Protein AF-A0A3N1AYP6-F1 (afdb_monomer)

Foldseek 3Di:
DDDDDDDPPPPPDDPPPPPCPDDPPPDDDDPDDDVPPDPLVPDPVNPPPVPPPPDPDDDDDDDPVVVVVVVVVVVVVVVVPADDPVLLVQLLVLLVQQPADLQQAGPVVRGSHRDPSNVVSLVSCVSHPVPSNVVSQVVCVVSVNHDDDPDPPPDDD

Radius of gyration: 28.41 Å; Cα contacts (8 Å, |Δi|>4): 77; chains: 1; bounding box: 70×42×86 Å

Secondary structure (DSSP, 8-state):
----PPP-------TT----PPSPTTPPPPPPPPTTSS-TTT-TTT--------PPPPS--S-HHHHHHHHHHHHHHHHHTPPPHHHHHHHHHHHHHTPPPTTS-BTTTTBSS--HHHHHHHHHHHHH-HHHHHHHHHHHHHTT-S-TT--------

pLDDT: mean 73.39, std 18.83, range [37.91, 97.62]

Sequence (157 aa):
MAGNNPPSSRYCPSPYLSGNEGPPPDRPPLPRRTPGQTDIGRDSRFRLLAARAVAPAPDAGRPVVDAEQAVLDEVAAAMRNRPDVGVLDRARETVAEHMPSRLAECRVCDVAAFCPPFTNALAVLDRWDHGKARRVRAVLQYAGLWPDGYVHDGRDD

Solvent-accessible surface area (backbone atoms only — not comparable to full-atom values): 10236 Å² total; per-residue (Å²): 133,83,90,82,83,78,80,85,77,79,76,72,76,63,90,81,69,70,72,84,72,67,83,61,89,88,62,77,79,76,80,85,75,60,92,79,74,69,53,62,92,74,37,72,93,64,51,76,68,77,74,83,60,81,68,84,73,76,96,66,78,89,63,68,68,59,52,54,47,48,53,51,52,50,51,51,51,52,58,72,68,52,74,56,69,69,57,54,53,48,24,55,49,38,35,64,68,37,45,59,44,85,80,40,23,13,79,76,78,74,37,88,37,85,44,68,66,26,54,54,20,42,53,54,26,55,76,76,35,53,71,60,33,50,51,53,49,51,53,33,39,75,54,71,72,39,74,94,77,81,69,83,80,81,76,86,127

Structure (mmCIF, N/CA/C/O backbone):
data_AF-A0A3N1AYP6-F1
#
_entry.id   AF-A0A3N1AYP6-F1
#
loop_
_atom_site.group_PDB
_atom_site.id
_atom_site.type_symbol
_atom_site.label_atom_id
_atom_site.label_alt_id
_atom_site.label_comp_id
_atom_site.label_asym_id
_atom_site.label_entity_id
_atom_site.label_seq_id
_atom_site.pdbx_PDB_ins_code
_atom_site.Cartn_x
_atom_site.Cartn_y
_atom_site.Cartn_z
_atom_site.occupancy
_atom_site.B_iso_or_equiv
_atom_site.auth_seq_id
_atom_site.auth_comp_id
_atom_site.auth_asym_id
_atom_site.auth_atom_id
_atom_site.pdbx_PDB_model_num
ATOM 1 N N . MET A 1 1 ? 18.173 -17.961 63.500 1.00 40.03 1 MET A N 1
ATOM 2 C CA . MET A 1 1 ? 17.105 -18.439 62.597 1.00 40.03 1 MET A CA 1
ATOM 3 C C . MET A 1 1 ? 16.877 -17.388 61.522 1.00 40.03 1 MET A C 1
ATOM 5 O O . MET A 1 1 ? 16.915 -16.220 61.879 1.00 40.03 1 MET A O 1
ATOM 9 N N . ALA A 1 2 ? 16.658 -17.840 60.277 1.00 39.50 2 ALA A N 1
ATOM 10 C CA . ALA A 1 2 ? 16.344 -17.091 59.043 1.00 39.50 2 ALA A CA 1
ATOM 11 C C . ALA A 1 2 ? 17.420 -16.069 58.596 1.00 39.50 2 ALA A C 1
ATOM 13 O O . ALA A 1 2 ? 17.676 -15.097 59.285 1.00 39.50 2 ALA A O 1
ATOM 14 N N . GLY A 1 3 ? 18.160 -16.219 57.493 1.00 48.69 3 GLY A N 1
ATOM 15 C CA . GLY A 1 3 ? 17.830 -16.839 56.210 1.00 48.69 3 GLY A CA 1
ATOM 16 C C . GLY A 1 3 ? 17.164 -15.799 55.316 1.00 48.69 3 GLY A C 1
ATOM 17 O O . GLY A 1 3 ? 15.957 -15.668 55.410 1.00 48.69 3 GLY A O 1
ATOM 18 N N . ASN A 1 4 ? 17.950 -15.057 54.520 1.00 45.41 4 ASN A N 1
ATOM 19 C CA . ASN A 1 4 ? 17.500 -14.246 53.377 1.00 45.41 4 ASN A CA 1
ATOM 20 C C . ASN A 1 4 ? 18.717 -13.849 52.514 1.00 45.41 4 ASN A C 1
ATOM 22 O O . ASN A 1 4 ? 19.281 -12.770 52.665 1.00 45.41 4 ASN A O 1
ATOM 26 N N . ASN A 1 5 ? 19.136 -14.752 51.622 1.00 55.34 5 ASN A N 1
ATOM 27 C CA . ASN A 1 5 ? 19.987 -14.408 50.480 1.00 55.34 5 ASN A CA 1
ATOM 28 C C . ASN A 1 5 ? 19.085 -13.867 49.358 1.00 55.34 5 ASN A C 1
ATOM 30 O O . ASN A 1 5 ? 18.245 -14.629 48.872 1.00 55.34 5 ASN A O 1
ATOM 34 N N . PRO A 1 6 ? 19.236 -12.612 48.902 1.00 57.09 6 PRO A N 1
ATOM 35 C CA . PRO A 1 6 ? 18.705 -12.215 47.606 1.00 57.09 6 PRO A CA 1
ATOM 36 C C . PRO A 1 6 ? 19.564 -12.827 46.479 1.00 57.09 6 PRO A C 1
ATOM 38 O O . PRO A 1 6 ? 20.766 -13.044 46.664 1.00 57.09 6 PRO A O 1
ATOM 41 N N . PRO A 1 7 ? 18.973 -13.146 45.314 1.00 49.69 7 PRO A N 1
ATOM 42 C CA . PRO A 1 7 ? 19.667 -13.852 44.247 1.00 49.69 7 PRO A CA 1
ATOM 43 C C . PRO A 1 7 ? 20.793 -12.996 43.663 1.00 49.69 7 PRO A C 1
ATOM 45 O O . PRO A 1 7 ? 20.606 -11.812 43.380 1.00 49.69 7 PRO A O 1
ATOM 48 N N . SER A 1 8 ? 21.953 -13.620 43.439 1.00 49.97 8 SER A N 1
ATOM 49 C CA . SER A 1 8 ? 23.025 -13.074 42.610 1.00 49.97 8 SER A CA 1
ATOM 50 C C . SER A 1 8 ? 22.464 -12.723 41.234 1.00 49.97 8 SER A C 1
ATOM 52 O O . SER A 1 8 ? 22.315 -13.587 40.368 1.00 49.97 8 SER A O 1
ATOM 54 N N . SER A 1 9 ? 22.146 -11.445 41.036 1.00 41.81 9 SER A N 1
ATOM 55 C CA . SER A 1 9 ? 21.922 -10.879 39.715 1.00 41.81 9 SER A CA 1
ATOM 56 C C . SER A 1 9 ? 23.219 -11.051 38.934 1.00 41.81 9 SER A C 1
ATOM 58 O O . SER A 1 9 ? 24.204 -10.346 39.161 1.00 41.81 9 SER A O 1
ATOM 60 N N . ARG A 1 10 ? 23.240 -12.045 38.042 1.00 48.72 10 ARG A N 1
ATOM 61 C CA . ARG A 1 10 ? 24.218 -12.121 36.963 1.00 48.72 10 ARG A CA 1
ATOM 62 C C . ARG A 1 10 ? 23.911 -10.957 36.028 1.00 48.72 10 ARG A C 1
ATOM 64 O O . ARG A 1 10 ? 23.207 -11.116 35.037 1.00 48.72 10 ARG A O 1
ATOM 71 N N . TYR A 1 11 ? 24.428 -9.782 36.364 1.00 46.22 11 TYR A N 1
ATOM 72 C CA . TYR A 1 11 ? 24.682 -8.756 35.370 1.00 46.22 11 TYR A CA 1
ATOM 73 C C . TYR A 1 11 ? 25.687 -9.356 34.386 1.00 46.22 11 TYR A C 1
ATOM 75 O O . TYR A 1 11 ? 26.891 -9.348 34.622 1.00 46.22 11 TYR A O 1
ATOM 83 N N . CYS A 1 12 ? 25.187 -9.945 33.303 1.00 49.47 12 CYS A N 1
ATOM 84 C CA . CYS A 1 12 ? 25.960 -10.062 32.081 1.00 49.47 12 CYS A CA 1
ATOM 85 C C . CYS A 1 12 ? 26.130 -8.628 31.565 1.00 49.47 12 CYS A C 1
ATOM 87 O O . CYS A 1 12 ? 25.121 -7.995 31.238 1.00 49.47 12 CYS A O 1
ATOM 89 N N . PRO A 1 13 ? 27.350 -8.068 31.526 1.00 53.56 13 PRO A N 1
ATOM 90 C CA . PRO A 1 13 ? 27.539 -6.799 30.860 1.00 53.56 13 PRO A CA 1
ATOM 91 C C . PRO A 1 13 ? 27.213 -7.002 29.380 1.00 53.56 13 PRO A C 1
ATOM 93 O O . PRO A 1 13 ? 27.690 -7.940 28.741 1.00 53.56 13 PRO A O 1
ATOM 96 N N . SER A 1 14 ? 26.352 -6.132 28.861 1.00 53.09 14 SER A N 1
ATOM 97 C CA . SER A 1 14 ? 26.090 -6.008 27.432 1.00 53.09 14 SER A CA 1
ATOM 98 C C . SER A 1 14 ? 27.431 -5.896 26.686 1.00 53.09 14 SER A C 1
ATOM 100 O O . SER A 1 14 ? 28.229 -5.026 27.048 1.00 53.09 14 SER A O 1
ATOM 102 N N . PRO A 1 15 ? 27.701 -6.714 25.649 1.00 54.88 15 PRO A N 1
ATOM 103 C CA . PRO A 1 15 ? 28.982 -6.706 24.931 1.00 54.88 15 PRO A CA 1
ATOM 104 C C . PRO A 1 15 ? 29.234 -5.397 24.163 1.00 54.88 15 PRO A C 1
ATOM 106 O O . PRO A 1 15 ? 30.291 -5.217 23.570 1.00 54.88 15 PRO A O 1
ATOM 109 N N . TYR A 1 16 ? 28.270 -4.475 24.178 1.00 53.62 16 TYR A N 1
ATOM 110 C CA . TYR A 1 16 ? 28.323 -3.192 23.485 1.00 53.62 16 TYR A CA 1
ATOM 111 C C . TYR A 1 16 ? 28.803 -2.030 24.368 1.00 53.62 16 TYR A C 1
ATOM 113 O O . TYR A 1 16 ? 28.947 -0.917 23.873 1.00 53.62 16 TYR A O 1
ATOM 121 N N . LEU A 1 17 ? 29.079 -2.270 25.655 1.00 54.94 17 LEU A N 1
ATOM 122 C CA . LEU A 1 17 ? 29.763 -1.315 26.532 1.00 54.94 17 LEU A CA 1
ATOM 123 C C . LEU A 1 17 ? 31.245 -1.686 26.661 1.00 54.94 17 LEU A C 1
ATOM 125 O O . LEU A 1 17 ? 31.766 -1.857 27.760 1.00 54.94 17 LEU A O 1
ATOM 129 N N . SER A 1 18 ? 31.949 -1.786 25.533 1.00 57.22 18 SER A N 1
ATOM 130 C CA . SER A 1 18 ? 33.380 -1.495 25.564 1.00 57.22 18 SER A CA 1
ATOM 131 C C . SER A 1 18 ? 33.502 -0.016 25.907 1.00 57.22 18 SER A C 1
ATOM 133 O O . SER A 1 18 ? 33.167 0.850 25.098 1.00 57.22 18 SER A O 1
ATOM 135 N N . GLY A 1 19 ? 33.918 0.278 27.139 1.00 52.31 19 GLY A N 1
ATOM 136 C CA . GLY A 1 19 ? 34.391 1.610 27.47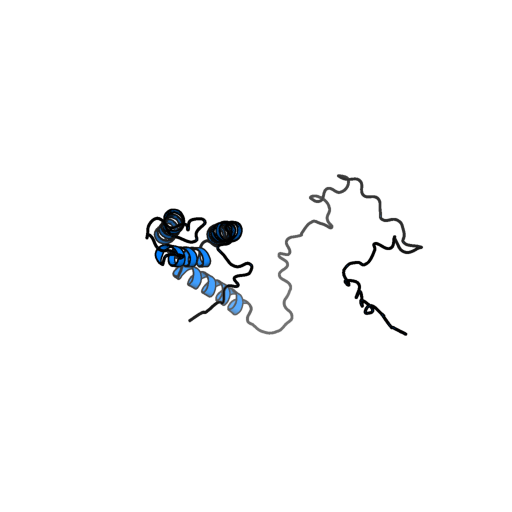7 1.00 52.31 19 GLY A CA 1
ATOM 137 C C . GLY A 1 19 ? 35.427 2.023 26.437 1.00 52.31 19 GLY A C 1
ATOM 138 O O . GLY A 1 19 ? 36.225 1.195 25.997 1.00 52.31 19 GLY A O 1
ATOM 139 N N . ASN A 1 20 ? 35.392 3.283 26.010 1.00 54.91 20 ASN A N 1
ATOM 140 C CA . ASN A 1 20 ? 36.468 3.855 25.212 1.00 54.91 20 ASN A CA 1
ATOM 141 C C . ASN A 1 20 ? 37.715 3.923 26.104 1.00 54.91 20 ASN A C 1
ATOM 143 O O . ASN A 1 20 ? 38.029 4.974 26.662 1.00 54.91 20 ASN A O 1
ATOM 147 N N . GLU A 1 21 ? 38.381 2.786 26.302 1.00 61.59 21 GLU A N 1
ATOM 148 C CA . GLU A 1 21 ? 39.737 2.747 26.815 1.00 61.59 21 GLU A CA 1
ATOM 149 C C . GLU A 1 21 ? 40.545 3.641 25.882 1.00 61.59 21 GLU A C 1
ATOM 151 O O . GLU A 1 21 ? 40.454 3.541 24.653 1.00 61.59 21 GLU A O 1
ATOM 156 N N . GLY A 1 22 ? 41.209 4.631 26.478 1.00 63.12 22 GLY A N 1
ATOM 157 C CA . GLY A 1 22 ? 41.938 5.648 25.741 1.00 63.12 22 GL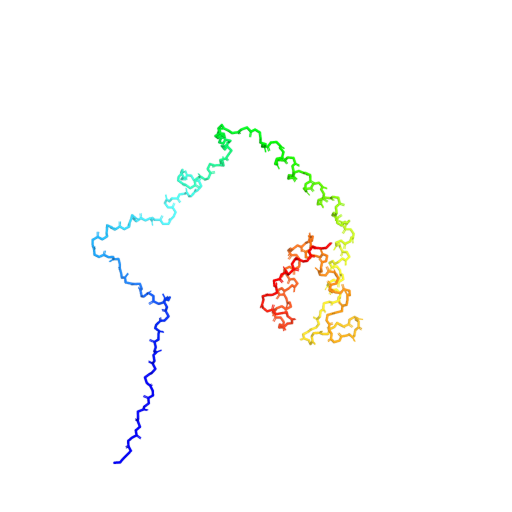Y A CA 1
ATOM 158 C C . GLY A 1 22 ? 42.950 5.036 24.767 1.00 63.12 22 GLY A C 1
ATOM 159 O O . GLY A 1 22 ? 43.200 3.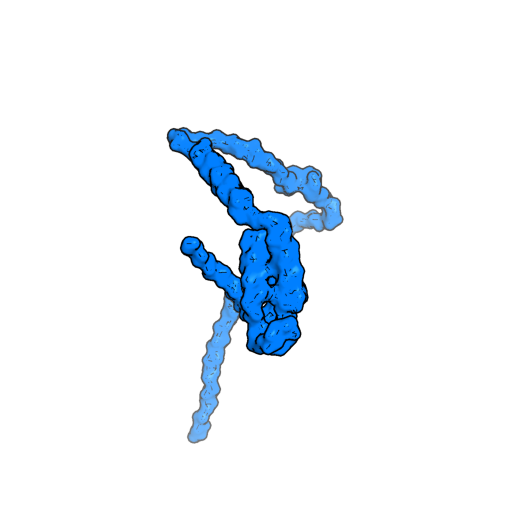830 24.783 1.00 63.12 22 GLY A O 1
ATOM 160 N N . PRO A 1 23 ? 43.553 5.862 23.897 1.00 66.44 23 PRO A N 1
ATOM 161 C CA . PRO A 1 23 ? 44.540 5.383 22.939 1.00 66.44 23 PRO A CA 1
ATOM 162 C C . PRO A 1 23 ? 45.580 4.492 23.642 1.00 66.44 23 PRO A C 1
ATOM 164 O O . PRO A 1 23 ? 46.077 4.897 24.696 1.00 66.44 23 PRO A O 1
ATOM 167 N N . PRO A 1 24 ? 45.900 3.302 23.097 1.00 67.62 24 PRO A N 1
ATOM 168 C CA . PRO A 1 24 ? 46.888 2.424 23.709 1.00 67.62 24 PRO A CA 1
ATOM 169 C C . PRO A 1 24 ? 48.213 3.182 23.894 1.00 67.62 24 PRO A C 1
ATOM 171 O O . PRO A 1 24 ? 48.554 4.006 23.029 1.00 67.62 24 PRO A O 1
ATOM 174 N N . PRO A 1 25 ? 48.942 2.947 25.005 1.00 68.44 25 PRO A N 1
ATOM 175 C CA . PRO A 1 25 ? 50.249 3.561 25.210 1.00 68.44 25 PRO A CA 1
ATOM 176 C C . PRO A 1 25 ? 51.139 3.238 24.000 1.00 68.44 25 PRO A C 1
ATOM 178 O O . PRO A 1 25 ? 51.065 2.141 23.454 1.00 68.44 25 PRO A O 1
ATOM 181 N N . ASP A 1 26 ? 51.904 4.227 23.538 1.00 70.44 26 ASP A N 1
ATOM 182 C CA . ASP A 1 26 ? 52.732 4.204 22.317 1.00 70.44 26 ASP A CA 1
ATOM 183 C C . ASP A 1 26 ? 52.024 4.303 20.956 1.00 70.44 26 ASP A C 1
ATOM 185 O O . ASP A 1 26 ? 52.664 4.149 19.912 1.00 70.44 26 ASP A O 1
ATOM 189 N N . ARG A 1 27 ? 50.734 4.665 20.895 1.00 65.00 27 ARG A N 1
ATOM 190 C CA . ARG A 1 27 ? 50.143 5.027 19.597 1.00 65.00 27 ARG A CA 1
ATOM 191 C C . ARG A 1 27 ? 50.703 6.376 19.112 1.00 65.00 27 ARG A C 1
ATOM 193 O O . ARG A 1 27 ? 50.486 7.388 19.785 1.00 65.00 27 ARG A O 1
ATOM 200 N N . PRO A 1 28 ? 51.345 6.445 17.927 1.00 74.75 28 PRO A N 1
ATOM 201 C CA . PRO A 1 28 ? 51.755 7.720 17.355 1.00 74.75 28 PRO A CA 1
ATOM 202 C C . PRO A 1 28 ? 50.534 8.639 17.194 1.00 74.75 28 PRO A C 1
ATOM 204 O O . PRO A 1 28 ? 49.440 8.155 16.865 1.00 74.75 28 PRO A O 1
ATOM 207 N N . PRO A 1 29 ? 50.685 9.954 17.435 1.00 74.44 29 PRO A N 1
ATOM 208 C CA . PRO A 1 29 ? 49.566 10.881 17.375 1.00 74.44 29 PRO A CA 1
ATOM 209 C C . PRO A 1 29 ? 48.923 10.824 15.991 1.00 74.44 29 PRO A C 1
ATOM 211 O O . PRO A 1 29 ? 49.616 10.800 14.969 1.00 74.44 29 PRO A O 1
ATOM 214 N N . LEU A 1 30 ? 47.587 10.812 15.951 1.00 70.50 30 LEU A N 1
ATOM 215 C CA . LEU A 1 30 ? 46.880 10.907 14.681 1.00 70.50 30 LEU A CA 1
ATOM 216 C C . LEU A 1 30 ? 47.325 12.193 13.968 1.00 70.50 30 LEU A C 1
ATOM 218 O O . LEU A 1 30 ? 47.425 13.244 14.615 1.00 70.50 30 LEU A O 1
ATOM 222 N N . PRO A 1 31 ? 47.581 12.140 12.651 1.00 68.62 31 PRO A N 1
ATOM 223 C CA . PRO A 1 31 ? 47.920 13.331 11.894 1.00 68.62 31 PRO A CA 1
ATOM 224 C C . PRO A 1 31 ? 46.796 14.355 12.070 1.00 68.62 31 PRO A C 1
ATOM 226 O O . PRO A 1 31 ? 45.629 14.067 11.787 1.00 68.62 31 PRO A O 1
ATOM 229 N N . ARG A 1 32 ? 47.146 15.541 12.583 1.00 63.62 32 ARG A N 1
ATOM 230 C CA . ARG A 1 32 ? 46.195 16.639 12.780 1.00 63.62 32 ARG A CA 1
ATOM 231 C C . ARG A 1 32 ? 45.602 17.002 11.420 1.00 63.62 32 ARG A C 1
ATOM 233 O O . ARG A 1 32 ? 46.336 17.380 10.513 1.00 63.62 32 ARG A O 1
ATOM 240 N N . ARG A 1 33 ? 44.283 16.868 11.278 1.00 64.81 33 ARG A N 1
ATOM 241 C CA . ARG A 1 33 ? 43.538 17.348 10.109 1.00 64.81 33 ARG A CA 1
ATOM 242 C C . ARG A 1 33 ? 42.854 18.648 10.500 1.00 64.81 33 ARG A C 1
ATOM 244 O O . ARG A 1 33 ? 42.034 18.636 11.415 1.00 64.81 33 ARG A O 1
ATOM 251 N N . THR A 1 34 ? 43.162 19.750 9.827 1.00 67.81 34 THR A N 1
ATOM 252 C CA . THR A 1 34 ? 42.392 20.986 10.001 1.00 67.81 34 THR A CA 1
ATOM 253 C C . THR A 1 34 ? 41.115 20.879 9.153 1.00 67.81 34 THR A C 1
ATOM 255 O O . THR A 1 34 ? 41.205 20.508 7.978 1.00 67.81 34 THR A O 1
ATOM 258 N N . PRO A 1 35 ? 39.912 21.149 9.698 1.00 54.31 35 PRO A N 1
ATOM 259 C CA . PRO A 1 35 ? 38.682 21.169 8.906 1.00 54.31 35 PRO A CA 1
ATOM 260 C C . PRO A 1 35 ? 38.837 22.103 7.694 1.00 54.31 35 PRO A C 1
ATOM 262 O O . PRO A 1 35 ? 39.233 23.253 7.852 1.00 54.31 35 PRO A O 1
ATOM 265 N N . GLY A 1 36 ? 38.593 21.589 6.484 1.00 63.00 36 GLY A N 1
ATOM 266 C CA . GLY A 1 36 ? 38.786 22.319 5.220 1.00 63.00 36 GLY A CA 1
ATOM 267 C C . GLY A 1 36 ? 40.182 22.211 4.584 1.00 63.00 36 GLY A C 1
ATOM 268 O O . GLY A 1 36 ? 40.360 22.635 3.449 1.00 63.00 36 GLY A O 1
ATOM 269 N N . GLN A 1 37 ? 41.168 21.607 5.258 1.00 66.06 37 GLN A N 1
ATOM 270 C CA . GLN A 1 37 ? 42.528 21.438 4.719 1.00 66.06 37 GLN A CA 1
ATOM 271 C C . GLN A 1 37 ? 42.612 20.377 3.616 1.00 66.06 37 GLN A C 1
ATOM 273 O O . GLN A 1 37 ? 43.494 20.427 2.763 1.00 66.06 37 GLN A O 1
ATOM 278 N N . THR A 1 38 ? 41.708 19.400 3.637 1.00 60.94 38 THR A N 1
ATOM 279 C CA . THR A 1 38 ? 41.594 18.388 2.589 1.00 60.94 38 THR A CA 1
ATOM 280 C C . THR A 1 38 ? 40.324 18.664 1.801 1.00 60.94 38 THR A C 1
ATOM 282 O O . THR A 1 38 ? 39.225 18.371 2.270 1.00 60.94 38 THR A O 1
ATOM 285 N N . ASP A 1 39 ? 40.470 19.251 0.615 1.00 65.88 39 ASP A N 1
ATOM 286 C CA . ASP A 1 39 ? 39.374 19.333 -0.347 1.00 65.88 39 ASP A CA 1
ATOM 287 C C . ASP A 1 39 ? 39.105 17.923 -0.889 1.00 65.88 39 ASP A C 1
ATOM 289 O O . ASP A 1 39 ? 39.852 17.404 -1.723 1.00 65.88 39 ASP A O 1
ATOM 293 N N . ILE A 1 40 ? 38.042 17.296 -0.382 1.00 67.38 40 ILE A N 1
ATOM 294 C CA . ILE A 1 40 ? 37.622 15.936 -0.746 1.00 67.38 40 ILE A CA 1
ATOM 295 C C . ILE A 1 40 ? 37.418 15.814 -2.268 1.00 67.38 40 ILE A C 1
ATOM 297 O O . ILE A 1 40 ? 37.680 14.754 -2.829 1.00 67.38 40 ILE A O 1
ATOM 301 N N . GLY A 1 41 ? 37.024 16.894 -2.960 1.00 64.88 41 GLY A N 1
ATOM 302 C CA . GLY A 1 41 ? 36.827 16.891 -4.415 1.00 64.88 41 GLY A CA 1
ATOM 303 C C . GLY A 1 41 ? 38.129 16.876 -5.231 1.00 64.88 41 GLY A C 1
ATOM 304 O O . GLY A 1 41 ? 38.139 16.468 -6.399 1.00 64.88 41 GLY A O 1
ATOM 305 N N . ARG A 1 42 ? 39.249 17.300 -4.632 1.00 62.91 42 ARG A N 1
ATOM 306 C CA . ARG A 1 42 ? 40.571 17.361 -5.280 1.00 62.91 42 ARG A CA 1
ATOM 307 C C . ARG A 1 42 ? 41.560 16.314 -4.776 1.00 62.91 42 ARG A C 1
ATOM 309 O O . ARG A 1 42 ? 42.538 16.054 -5.473 1.00 62.91 42 ARG A O 1
AT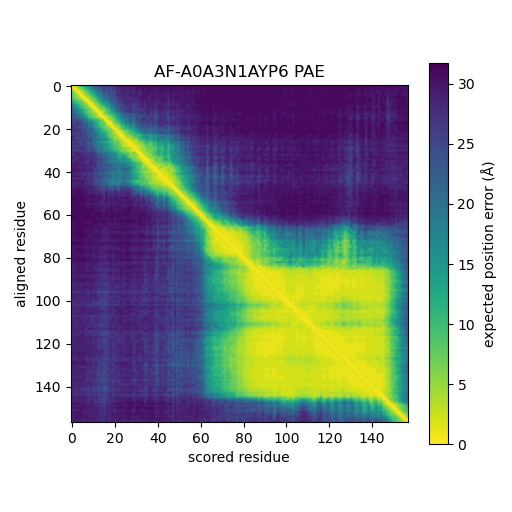OM 316 N N . ASP A 1 43 ? 41.315 15.701 -3.622 1.00 68.12 43 ASP A N 1
ATOM 317 C CA . ASP A 1 43 ? 42.181 14.658 -3.072 1.00 68.12 43 ASP A CA 1
ATOM 318 C C . ASP A 1 43 ? 42.066 13.354 -3.876 1.00 68.12 43 ASP A C 1
ATOM 320 O O . ASP A 1 43 ? 41.010 12.723 -3.954 1.00 68.12 43 ASP A O 1
ATOM 324 N N . SER A 1 44 ? 43.183 12.926 -4.466 1.00 66.94 44 SER A N 1
ATOM 325 C CA . SER A 1 44 ? 43.271 11.721 -5.291 1.00 66.94 44 SER A CA 1
ATOM 326 C C . SER A 1 44 ? 42.936 10.433 -4.538 1.00 66.94 44 SER A C 1
ATOM 328 O O . SER A 1 44 ? 42.496 9.479 -5.169 1.00 66.94 44 SER A O 1
ATOM 330 N N . ARG A 1 45 ? 43.075 10.401 -3.207 1.00 69.50 45 ARG A N 1
ATOM 331 C CA . ARG A 1 45 ? 42.706 9.239 -2.379 1.00 69.50 45 ARG A CA 1
ATOM 332 C C . ARG A 1 45 ? 41.196 9.037 -2.286 1.00 69.50 45 ARG A C 1
ATOM 334 O O . ARG A 1 45 ? 40.753 7.922 -2.040 1.00 69.50 45 ARG A O 1
ATOM 341 N N . PHE A 1 46 ? 40.424 10.113 -2.443 1.00 65.81 46 PHE A N 1
ATOM 342 C CA . PHE A 1 46 ? 38.959 10.105 -2.372 1.00 65.81 46 PHE A CA 1
ATOM 343 C C . PHE A 1 46 ? 38.297 10.328 -3.730 1.00 65.81 46 PHE A C 1
ATOM 345 O O . PHE A 1 46 ? 37.075 10.221 -3.844 1.00 65.81 46 PHE A O 1
ATOM 352 N N . ARG A 1 47 ? 39.083 10.580 -4.782 1.00 67.06 47 ARG A N 1
ATOM 353 C CA . ARG A 1 47 ? 38.597 10.450 -6.149 1.00 67.06 47 ARG A CA 1
ATOM 354 C C . ARG A 1 47 ? 38.263 8.988 -6.398 1.00 67.06 47 ARG A C 1
ATOM 356 O O . ARG A 1 47 ? 39.138 8.175 -6.681 1.00 67.06 47 ARG A O 1
ATOM 363 N N . LEU A 1 48 ? 36.970 8.685 -6.349 1.00 62.44 48 LEU A N 1
ATOM 364 C CA . LEU A 1 48 ? 36.395 7.554 -7.060 1.00 62.44 48 LEU A CA 1
ATOM 365 C C . LEU A 1 48 ? 36.691 7.785 -8.546 1.00 62.44 48 LEU A C 1
ATOM 367 O O . LEU A 1 48 ? 35.900 8.390 -9.266 1.00 62.44 48 LEU A O 1
ATOM 371 N N . LEU A 1 49 ? 37.872 7.355 -9.002 1.00 61.81 49 LEU A N 1
ATOM 372 C CA . LEU A 1 49 ? 38.066 7.016 -10.401 1.00 61.81 49 LEU A CA 1
ATOM 373 C C . LEU A 1 49 ? 36.948 6.030 -10.686 1.00 61.81 49 LEU A C 1
ATOM 375 O O . LEU A 1 49 ? 36.953 4.927 -10.142 1.00 61.81 49 LEU A O 1
ATOM 379 N N . ALA A 1 50 ? 35.943 6.471 -11.441 1.00 53.34 50 ALA A N 1
ATOM 380 C CA . ALA A 1 50 ? 34.932 5.585 -11.965 1.00 53.34 50 ALA A CA 1
ATOM 381 C C . ALA A 1 50 ? 35.707 4.488 -12.682 1.00 53.34 50 ALA A C 1
ATOM 383 O O . ALA A 1 50 ? 36.270 4.717 -13.754 1.00 53.34 50 ALA A O 1
ATOM 384 N N . ALA A 1 51 ? 35.816 3.333 -12.035 1.00 50.34 51 ALA A N 1
ATOM 385 C CA . ALA A 1 51 ? 36.400 2.152 -12.610 1.00 50.34 51 ALA A CA 1
ATOM 386 C C . ALA A 1 51 ? 35.432 1.684 -13.701 1.00 50.34 51 ALA A C 1
ATOM 388 O O . ALA A 1 51 ? 34.750 0.680 -13.571 1.00 50.34 51 ALA A O 1
ATOM 389 N N . ARG A 1 52 ? 35.423 2.394 -14.832 1.00 49.25 52 ARG A N 1
ATOM 390 C CA . ARG A 1 52 ? 35.343 1.772 -16.149 1.00 49.25 52 ARG A CA 1
ATOM 391 C C . ARG A 1 52 ? 36.684 1.084 -16.407 1.00 49.25 52 ARG A C 1
ATOM 393 O O . ARG A 1 52 ? 37.382 1.376 -17.368 1.00 49.25 52 ARG A O 1
ATOM 400 N N . ALA A 1 53 ? 37.075 0.214 -15.486 1.00 43.12 53 ALA A N 1
ATOM 401 C CA . ALA A 1 53 ? 38.065 -0.800 -15.735 1.00 43.12 53 ALA A CA 1
ATOM 402 C C . ALA A 1 53 ? 37.239 -2.024 -16.107 1.00 43.12 53 ALA A C 1
ATOM 404 O O . ALA A 1 53 ? 36.714 -2.721 -15.242 1.00 43.12 53 ALA A O 1
ATOM 405 N N . VAL A 1 54 ? 37.081 -2.241 -17.411 1.00 52.34 54 VAL A N 1
ATOM 406 C CA . VAL A 1 54 ? 36.912 -3.600 -17.913 1.00 52.34 54 VAL A CA 1
ATOM 407 C C . VAL A 1 54 ? 38.158 -4.333 -17.428 1.00 52.34 54 VAL A C 1
ATOM 409 O O . VAL A 1 54 ? 39.253 -4.112 -17.943 1.00 52.34 54 VAL A O 1
ATOM 412 N N . ALA A 1 55 ? 38.024 -5.096 -16.347 1.00 42.91 55 ALA A N 1
ATOM 413 C CA . ALA A 1 55 ? 39.065 -6.024 -15.950 1.00 42.91 55 ALA A CA 1
ATOM 414 C C . ALA A 1 55 ? 39.265 -6.997 -17.124 1.00 42.91 55 ALA A C 1
ATOM 416 O O . ALA A 1 55 ? 38.265 -7.475 -17.670 1.00 42.91 55 ALA A O 1
ATOM 417 N N . PRO A 1 56 ? 40.504 -7.296 -17.553 1.00 44.50 56 PRO A N 1
ATOM 418 C CA . PRO A 1 56 ? 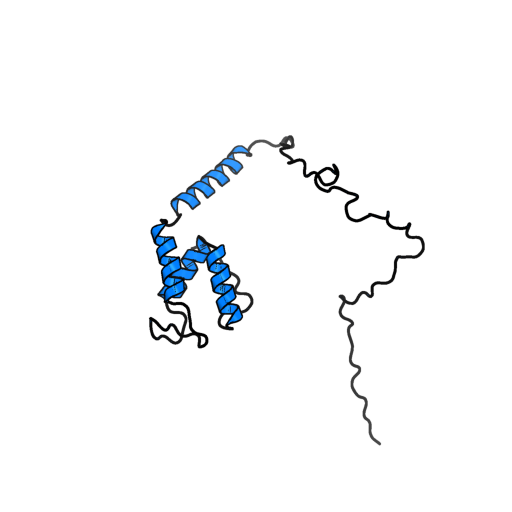40.702 -8.413 -18.457 1.00 44.50 56 PRO A CA 1
ATOM 419 C C . PRO A 1 56 ? 40.270 -9.669 -17.696 1.00 44.50 56 PRO A C 1
ATOM 421 O O . PRO A 1 56 ? 40.794 -9.967 -16.621 1.00 44.50 56 PRO A O 1
ATOM 424 N N . ALA A 1 57 ? 39.236 -10.333 -18.210 1.00 44.50 57 ALA A N 1
ATOM 425 C CA . ALA A 1 57 ? 38.691 -11.541 -17.616 1.00 44.50 57 ALA A CA 1
ATOM 426 C C . ALA A 1 57 ? 39.786 -12.622 -17.533 1.00 44.50 57 ALA A C 1
ATOM 428 O O . ALA A 1 57 ? 40.594 -12.729 -18.461 1.00 44.50 57 ALA A O 1
ATOM 429 N N . PRO A 1 58 ? 39.834 -13.425 -16.453 1.00 45.12 58 PRO A N 1
ATOM 430 C CA . PRO A 1 58 ? 40.633 -14.637 -16.471 1.00 45.12 58 PRO A CA 1
ATOM 431 C C . PRO A 1 58 ? 40.100 -15.534 -17.589 1.00 45.12 58 PRO A C 1
ATOM 433 O O . PRO A 1 58 ? 38.889 -15.647 -17.781 1.00 45.12 58 PRO A O 1
ATOM 436 N N . ASP A 1 59 ? 41.028 -16.118 -18.337 1.00 52.75 59 ASP A N 1
ATOM 437 C CA . ASP A 1 59 ? 40.774 -17.019 -19.452 1.00 52.75 59 ASP A CA 1
ATOM 438 C C . ASP A 1 59 ? 39.934 -18.220 -18.988 1.00 52.75 59 ASP A C 1
ATOM 440 O O . ASP A 1 59 ? 40.428 -19.193 -18.420 1.00 52.75 59 ASP A O 1
ATOM 444 N N . ALA A 1 60 ? 38.625 -18.090 -19.161 1.00 49.06 60 ALA A N 1
ATOM 445 C CA . ALA A 1 60 ? 37.638 -19.145 -19.087 1.00 49.06 60 ALA A CA 1
ATOM 446 C C . ALA A 1 60 ? 36.531 -18.749 -20.069 1.00 49.06 60 ALA A C 1
ATOM 448 O O . ALA A 1 60 ? 36.029 -17.625 -20.033 1.00 49.06 60 ALA A O 1
ATOM 449 N N . GLY A 1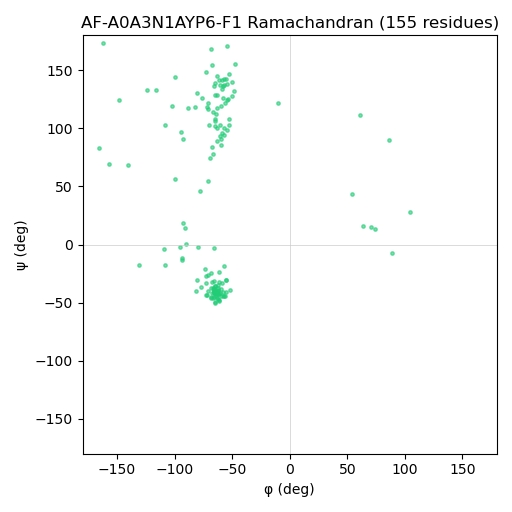 61 ? 36.234 -19.650 -21.007 1.00 53.41 61 GLY A N 1
ATOM 450 C CA . GLY A 1 61 ? 35.360 -19.422 -22.156 1.00 53.41 61 GLY A CA 1
ATOM 451 C C . GLY A 1 61 ? 34.025 -18.742 -21.834 1.00 53.41 61 GLY A C 1
ATOM 452 O O . GLY A 1 61 ? 33.534 -18.825 -20.714 1.00 53.41 61 GLY A O 1
ATOM 453 N N . ARG A 1 62 ? 33.462 -18.067 -22.854 1.00 58.28 62 ARG A N 1
ATOM 454 C CA . ARG A 1 62 ? 32.094 -17.495 -22.926 1.00 58.28 62 ARG A CA 1
ATOM 455 C C . ARG A 1 62 ? 31.179 -17.938 -21.769 1.00 58.28 62 ARG A C 1
ATOM 457 O O . ARG A 1 62 ? 30.930 -19.140 -21.656 1.00 58.28 62 ARG A O 1
ATOM 464 N N . PRO A 1 63 ? 30.633 -16.985 -20.981 1.00 53.00 63 PRO A N 1
ATOM 465 C CA . PRO A 1 63 ? 29.376 -16.334 -21.380 1.00 53.00 63 PRO A CA 1
ATOM 466 C C . PRO A 1 63 ? 29.163 -14.930 -20.746 1.00 53.00 63 PRO A C 1
ATOM 468 O O . PRO A 1 63 ? 28.299 -14.748 -19.896 1.00 53.00 63 PRO A O 1
ATOM 471 N N . VAL A 1 64 ? 29.937 -13.901 -21.111 1.00 55.41 64 VAL A N 1
ATOM 472 C CA . VAL A 1 64 ? 29.660 -12.525 -20.616 1.00 55.41 64 VAL A CA 1
ATOM 473 C C . VAL A 1 64 ? 28.486 -11.884 -21.371 1.00 55.41 64 VAL A C 1
ATOM 475 O O . VAL A 1 64 ? 27.642 -11.229 -20.770 1.00 55.41 64 VAL A O 1
ATOM 478 N N . VAL A 1 65 ? 28.376 -12.157 -22.675 1.00 57.09 65 VAL A N 1
ATOM 479 C CA . VAL A 1 65 ? 27.277 -11.666 -23.526 1.00 57.09 65 VAL A CA 1
ATOM 480 C C . VAL A 1 65 ? 25.921 -12.275 -23.167 1.00 57.09 65 VAL A C 1
ATOM 482 O O . VAL A 1 65 ? 24.916 -11.581 -23.260 1.00 57.09 65 VAL A O 1
ATOM 485 N N . ASP A 1 66 ? 25.882 -13.528 -22.701 1.00 63.00 66 ASP A N 1
ATOM 486 C CA . ASP A 1 66 ? 24.627 -14.168 -22.285 1.00 63.00 66 ASP A CA 1
ATOM 487 C C . ASP A 1 66 ? 24.122 -13.588 -20.956 1.00 63.00 66 ASP A C 1
ATOM 489 O O . ASP A 1 66 ? 22.919 -13.443 -20.768 1.00 63.00 66 ASP A O 1
ATOM 493 N N . ALA A 1 67 ? 25.031 -13.193 -20.055 1.00 70.75 67 ALA A N 1
ATOM 494 C CA . ALA A 1 67 ? 24.676 -12.542 -18.795 1.00 70.75 67 ALA A CA 1
ATOM 495 C C . ALA A 1 67 ? 24.171 -11.104 -19.008 1.00 70.75 67 ALA A C 1
ATOM 497 O O . ALA A 1 67 ? 23.160 -10.717 -18.427 1.00 70.75 67 ALA A O 1
ATOM 498 N N . GLU A 1 68 ? 24.830 -10.313 -19.863 1.00 75.19 68 GLU A N 1
ATOM 499 C CA . GLU A 1 68 ? 24.355 -8.965 -20.205 1.00 75.19 68 GLU A CA 1
ATOM 500 C C . GLU A 1 68 ? 23.022 -9.007 -20.962 1.00 75.19 68 GLU A C 1
ATOM 502 O O . GLU A 1 68 ? 22.119 -8.224 -20.662 1.00 75.19 68 GLU A O 1
ATOM 507 N N . GLN A 1 69 ? 22.861 -9.950 -21.893 1.00 79.19 69 GLN A N 1
ATOM 508 C CA . GLN A 1 69 ? 21.603 -10.140 -22.609 1.00 79.19 69 GLN A CA 1
ATOM 509 C C . GLN A 1 69 ? 20.482 -10.607 -21.673 1.00 79.19 69 GLN A C 1
ATOM 511 O O . GLN A 1 69 ? 19.373 -10.092 -21.775 1.00 79.19 69 GLN A O 1
ATOM 516 N N . ALA A 1 70 ? 20.767 -11.492 -20.711 1.00 80.06 70 ALA A N 1
ATOM 517 C CA . ALA A 1 70 ? 19.793 -11.911 -19.704 1.00 80.06 70 ALA A CA 1
ATOM 518 C C . ALA A 1 70 ? 19.295 -10.733 -18.851 1.00 80.06 70 ALA A C 1
ATOM 520 O O . ALA A 1 70 ? 18.093 -10.610 -18.628 1.00 80.06 70 ALA A O 1
ATOM 521 N N . VAL A 1 71 ? 20.187 -9.824 -18.435 1.00 82.25 71 VAL A N 1
ATOM 522 C CA . VAL A 1 71 ? 19.795 -8.605 -17.704 1.00 82.25 71 VAL A CA 1
ATOM 523 C C . VAL A 1 71 ? 18.944 -7.687 -18.586 1.00 82.25 71 VAL A C 1
ATOM 525 O O . VAL A 1 71 ? 17.945 -7.137 -18.126 1.00 82.25 71 VAL A O 1
ATOM 528 N N . LEU A 1 72 ? 19.302 -7.515 -19.862 1.00 82.44 72 LEU A N 1
ATOM 529 C CA . LEU A 1 72 ? 18.514 -6.706 -20.797 1.00 82.44 72 LEU A CA 1
ATOM 530 C C . LEU A 1 72 ? 17.128 -7.309 -21.058 1.00 82.44 72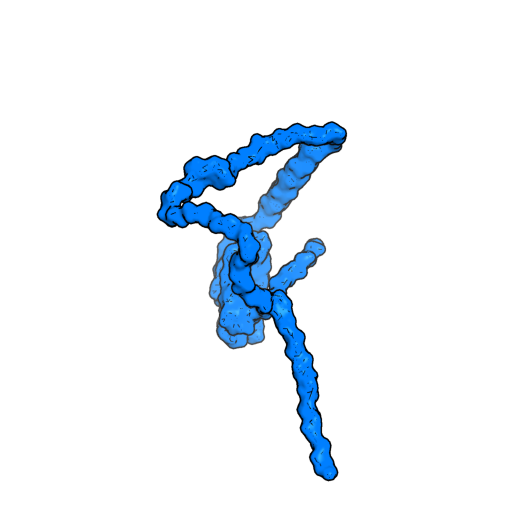 LEU A C 1
ATOM 532 O O . LEU A 1 72 ? 16.147 -6.566 -21.109 1.00 82.44 72 LEU A O 1
ATOM 536 N N . ASP A 1 73 ? 17.031 -8.631 -21.171 1.00 81.94 73 ASP A N 1
ATOM 537 C CA . ASP A 1 73 ? 15.772 -9.348 -21.362 1.00 81.94 73 ASP A CA 1
ATOM 538 C C . ASP A 1 73 ? 14.889 -9.273 -20.107 1.00 81.94 73 ASP A C 1
ATOM 540 O O . ASP A 1 73 ? 13.674 -9.093 -20.221 1.00 81.94 73 ASP A O 1
ATOM 544 N N . GLU A 1 74 ? 15.488 -9.322 -18.914 1.00 76.38 74 GLU A N 1
ATOM 545 C CA . GLU A 1 74 ? 14.803 -9.125 -17.633 1.00 76.38 74 GLU A CA 1
ATOM 546 C C . GLU A 1 74 ? 14.273 -7.690 -17.500 1.00 76.38 74 GLU A C 1
ATOM 548 O O . GLU A 1 74 ? 13.101 -7.478 -17.180 1.00 76.38 74 GLU A O 1
ATOM 553 N N . VAL A 1 75 ? 15.084 -6.686 -17.848 1.00 80.00 75 VAL A N 1
ATOM 554 C CA . VAL A 1 75 ? 14.655 -5.280 -17.880 1.00 80.00 75 VAL A CA 1
ATOM 555 C C . VAL A 1 75 ? 13.552 -5.070 -18.920 1.00 80.00 75 VAL A C 1
ATOM 557 O O . VAL A 1 75 ? 12.559 -4.397 -18.640 1.00 80.00 75 VAL A O 1
ATOM 560 N N . ALA A 1 76 ? 13.661 -5.676 -20.103 1.00 78.38 76 ALA A N 1
ATOM 561 C CA . ALA A 1 76 ? 12.633 -5.608 -21.137 1.00 78.38 76 ALA A CA 1
ATOM 562 C C . ALA A 1 76 ? 11.334 -6.316 -20.709 1.00 78.38 76 ALA A C 1
ATOM 564 O O . ALA A 1 76 ? 10.235 -5.837 -21.002 1.00 78.38 76 ALA A O 1
ATOM 565 N N . ALA A 1 77 ? 11.421 -7.438 -19.992 1.00 75.81 77 ALA A N 1
ATOM 566 C CA . ALA A 1 77 ? 10.271 -8.102 -19.382 1.00 75.81 77 ALA A CA 1
ATOM 567 C C . ALA A 1 77 ? 9.625 -7.227 -18.293 1.00 75.81 77 ALA A C 1
ATOM 569 O O . ALA A 1 77 ? 8.404 -7.064 -18.284 1.00 75.81 77 ALA A O 1
ATOM 570 N N . ALA A 1 78 ? 10.425 -6.581 -17.442 1.00 73.12 78 ALA A N 1
ATOM 571 C CA . ALA A 1 78 ? 9.940 -5.640 -16.436 1.00 73.12 78 ALA A CA 1
ATOM 572 C C . ALA A 1 78 ? 9.252 -4.418 -17.069 1.00 73.12 78 ALA A C 1
ATOM 574 O O . ALA A 1 78 ? 8.209 -3.975 -16.589 1.00 73.12 78 ALA A O 1
ATOM 575 N N . MET A 1 79 ? 9.780 -3.901 -18.185 1.00 75.62 79 MET A N 1
ATOM 576 C CA . MET A 1 79 ? 9.156 -2.810 -18.940 1.00 75.62 79 MET A CA 1
ATOM 577 C C . MET A 1 79 ? 7.831 -3.222 -19.588 1.00 75.62 79 MET A C 1
ATOM 579 O O . MET A 1 79 ? 6.899 -2.422 -19.587 1.00 75.62 79 MET A O 1
ATOM 583 N N . ARG A 1 80 ? 7.714 -4.457 -20.097 1.00 74.00 80 ARG A N 1
ATOM 584 C CA . ARG A 1 80 ? 6.456 -4.987 -20.659 1.00 74.00 80 ARG A CA 1
ATOM 585 C C . ARG A 1 80 ? 5.353 -5.138 -19.611 1.00 74.00 80 ARG A C 1
ATOM 587 O O . ARG A 1 80 ? 4.188 -4.956 -19.938 1.00 74.00 80 ARG A O 1
ATOM 594 N N . ASN A 1 81 ? 5.725 -5.426 -18.366 1.00 73.56 81 ASN A N 1
ATOM 595 C CA . ASN A 1 81 ? 4.789 -5.553 -17.248 1.00 73.56 81 ASN A CA 1
ATOM 596 C C . ASN A 1 81 ? 4.542 -4.233 -16.505 1.00 73.56 81 ASN A C 1
ATOM 598 O O . ASN A 1 81 ? 3.793 -4.220 -15.527 1.00 73.56 81 ASN A O 1
ATOM 602 N N . ARG A 1 82 ? 5.165 -3.127 -16.938 1.00 77.06 82 ARG A N 1
ATOM 603 C CA . ARG A 1 82 ? 4.996 -1.830 -16.287 1.00 77.06 82 ARG A CA 1
ATOM 604 C C . ARG A 1 82 ? 3.541 -1.372 -16.433 1.00 77.06 82 ARG A C 1
ATOM 606 O O . ARG A 1 82 ? 3.034 -1.333 -17.553 1.00 77.06 82 ARG A O 1
ATOM 613 N N . PRO A 1 83 ? 2.868 -0.993 -15.337 1.00 79.94 83 PRO A N 1
ATOM 614 C CA . PRO A 1 83 ? 1.527 -0.454 -15.407 1.00 79.94 83 PRO A CA 1
ATOM 615 C C . PRO A 1 83 ? 1.552 0.850 -16.195 1.00 79.94 83 PRO A C 1
ATOM 617 O O . PRO A 1 83 ? 2.500 1.638 -16.096 1.00 79.94 83 PRO A O 1
ATOM 620 N N . ASP A 1 84 ? 0.476 1.080 -16.941 1.00 84.25 84 ASP A N 1
ATOM 621 C CA . ASP A 1 84 ? 0.216 2.377 -17.550 1.00 84.25 84 ASP A CA 1
ATOM 622 C C . ASP A 1 84 ? 0.272 3.480 -16.475 1.00 84.25 84 ASP A C 1
ATOM 624 O O . ASP A 1 84 ? -0.097 3.270 -15.314 1.00 84.25 84 ASP A O 1
ATOM 628 N N . VAL A 1 85 ? 0.731 4.670 -16.862 1.00 82.62 85 VAL A N 1
ATOM 629 C CA . VAL A 1 85 ? 0.814 5.855 -16.002 1.00 82.62 85 VAL A CA 1
ATOM 630 C C . VAL A 1 85 ? -0.537 6.121 -15.332 1.00 82.62 85 VAL A C 1
ATOM 632 O O . VAL A 1 85 ? -0.579 6.372 -14.128 1.00 82.62 85 VAL A O 1
ATOM 635 N N . GLY A 1 86 ? -1.644 5.930 -16.060 1.00 90.69 86 GLY A N 1
ATOM 636 C CA . GLY A 1 86 ? -2.996 6.078 -15.513 1.00 90.69 86 GLY A CA 1
ATOM 637 C C . GLY A 1 86 ? -3.325 5.107 -14.371 1.00 90.69 86 GLY A C 1
ATOM 638 O O . GLY A 1 86 ? -4.040 5.471 -13.439 1.00 90.69 86 GLY A O 1
ATOM 639 N N . VAL A 1 87 ? -2.771 3.890 -14.384 1.00 91.38 87 VAL A N 1
ATOM 640 C CA . VAL A 1 87 ? -2.962 2.910 -13.300 1.00 91.38 87 VAL A CA 1
ATOM 641 C C . VAL A 1 87 ? -2.206 3.342 -12.045 1.00 91.38 87 VAL A C 1
ATOM 643 O O . VAL A 1 87 ? -2.736 3.226 -10.940 1.00 91.38 87 VAL A O 1
ATOM 646 N N . LEU A 1 88 ? -0.992 3.882 -12.197 1.00 93.94 88 LEU A N 1
ATOM 647 C CA . LEU A 1 88 ? -0.219 4.398 -11.065 1.00 93.94 88 LEU A CA 1
ATOM 648 C C . LEU A 1 88 ? -0.857 5.640 -10.453 1.00 93.94 88 LEU A C 1
ATOM 650 O O . LEU A 1 88 ? -0.923 5.745 -9.229 1.00 93.94 88 LEU A O 1
ATOM 654 N N . ASP A 1 89 ? -1.350 6.558 -11.278 1.00 96.00 89 ASP A N 1
ATOM 655 C CA . ASP A 1 89 ? -2.022 7.758 -10.785 1.00 96.00 89 ASP A CA 1
ATOM 656 C C . ASP A 1 89 ? -3.326 7.412 -10.067 1.00 96.00 89 ASP A C 1
ATOM 658 O O . ASP A 1 89 ? -3.549 7.887 -8.952 1.00 96.00 89 ASP A O 1
ATOM 662 N N . ARG A 1 90 ? -4.105 6.465 -10.603 1.00 96.12 90 ARG A N 1
ATOM 663 C CA . ARG A 1 90 ? -5.287 5.942 -9.912 1.00 96.12 90 ARG A CA 1
ATOM 664 C C . ARG A 1 90 ? -4.936 5.274 -8.586 1.00 96.12 90 ARG A C 1
ATOM 666 O O . ARG A 1 90 ? -5.606 5.519 -7.590 1.00 96.12 90 ARG A O 1
ATOM 673 N N . ALA A 1 91 ? -3.867 4.478 -8.530 1.00 96.25 91 ALA A N 1
ATOM 674 C CA . ALA A 1 91 ? -3.417 3.869 -7.278 1.00 96.25 91 ALA A CA 1
ATOM 675 C C . ALA A 1 91 ? -3.002 4.929 -6.240 1.00 96.25 91 ALA A C 1
ATOM 677 O O . ALA A 1 91 ? -3.332 4.815 -5.059 1.00 96.25 91 ALA A O 1
ATOM 678 N N . ARG A 1 92 ? -2.315 5.997 -6.668 1.00 97.12 92 ARG A N 1
ATOM 679 C CA . ARG A 1 92 ? -1.941 7.118 -5.789 1.00 97.12 92 ARG A CA 1
ATOM 680 C C . ARG A 1 92 ? -3.164 7.838 -5.231 1.00 97.12 92 ARG A C 1
ATOM 682 O O . ARG A 1 92 ? -3.156 8.180 -4.049 1.00 97.12 92 ARG A O 1
ATOM 689 N N . GLU A 1 93 ? -4.168 8.069 -6.069 1.00 97.62 93 GLU A N 1
ATOM 690 C CA . GLU A 1 93 ? -5.436 8.688 -5.686 1.00 97.62 93 GLU A CA 1
ATOM 691 C C . GLU A 1 93 ? -6.211 7.795 -4.712 1.00 97.62 93 GLU A C 1
ATOM 693 O O . GLU A 1 93 ? -6.533 8.233 -3.611 1.00 97.62 93 GLU A O 1
ATOM 698 N N . THR A 1 94 ? -6.384 6.510 -5.040 1.00 97.56 94 THR A N 1
ATOM 699 C CA . THR A 1 94 ? -7.090 5.541 -4.186 1.00 97.56 94 THR A CA 1
ATOM 700 C C . THR A 1 94 ? -6.449 5.419 -2.803 1.00 97.56 94 THR A C 1
ATOM 702 O O . THR A 1 94 ? -7.157 5.384 -1.802 1.00 97.56 94 THR A O 1
ATOM 705 N N . VAL A 1 95 ? -5.114 5.401 -2.704 1.00 97.12 95 VAL A N 1
ATOM 706 C CA . VAL A 1 95 ? -4.430 5.373 -1.397 1.00 97.12 95 VAL A CA 1
ATOM 707 C C . VAL A 1 95 ? -4.678 6.645 -0.586 1.00 97.12 95 VAL A C 1
ATOM 709 O O . VAL A 1 95 ? -4.763 6.571 0.638 1.00 97.12 95 VAL A O 1
ATOM 712 N N . ALA A 1 96 ? -4.774 7.805 -1.237 1.00 96.25 96 ALA A N 1
ATOM 713 C CA . ALA A 1 96 ? -5.052 9.062 -0.552 1.00 96.25 96 ALA A CA 1
ATOM 714 C C . ALA A 1 96 ? -6.512 9.143 -0.078 1.00 96.25 96 ALA A C 1
ATOM 716 O O . ALA A 1 96 ? -6.761 9.547 1.054 1.00 96.25 96 ALA A O 1
ATOM 717 N N . GLU A 1 97 ? -7.454 8.730 -0.924 1.00 97.31 97 GLU A N 1
ATOM 718 C CA . GLU A 1 97 ? -8.891 8.744 -0.644 1.00 97.31 97 GLU A CA 1
ATOM 719 C C . GLU A 1 97 ? -9.273 7.733 0.444 1.00 97.31 97 GLU A C 1
ATOM 721 O O . GLU A 1 97 ? -9.979 8.061 1.396 1.00 97.31 97 GLU A O 1
ATOM 726 N N . HIS A 1 98 ? -8.746 6.513 0.354 1.00 96.88 98 HIS A N 1
ATOM 727 C CA . HIS A 1 98 ? -9.066 5.430 1.280 1.00 96.88 98 HIS A CA 1
ATOM 728 C C . HIS A 1 98 ? -8.096 5.325 2.463 1.00 96.88 98 HIS A C 1
ATOM 730 O O . HIS A 1 98 ? -8.040 4.278 3.117 1.00 96.88 98 HIS A O 1
ATOM 736 N N . MET A 1 99 ? -7.335 6.386 2.749 1.00 95.56 99 MET A N 1
ATOM 737 C CA . MET A 1 99 ? -6.367 6.391 3.841 1.00 95.56 99 MET A CA 1
ATOM 738 C C . MET A 1 99 ? -7.065 6.096 5.185 1.00 95.56 99 MET A C 1
ATOM 740 O O . MET A 1 99 ? -8.025 6.788 5.541 1.00 95.56 99 MET A O 1
ATOM 744 N N . PRO A 1 100 ? -6.603 5.091 5.949 1.00 93.50 100 PRO A N 1
ATOM 745 C CA . PRO A 1 100 ? -7.202 4.742 7.230 1.00 93.50 100 PRO A CA 1
ATOM 746 C C . PRO A 1 100 ? -7.124 5.887 8.245 1.00 93.50 100 PRO A C 1
ATOM 748 O O . PRO A 1 100 ? -6.114 6.586 8.358 1.00 93.50 100 PRO A O 1
ATOM 751 N N . SER A 1 101 ? -8.192 6.049 9.023 1.00 92.38 101 SER A N 1
ATOM 752 C CA . SER A 1 101 ? -8.223 6.918 10.199 1.00 92.38 101 SER A CA 1
ATOM 753 C C . SER A 1 101 ? -7.320 6.347 11.306 1.00 92.38 101 SER A C 1
ATOM 755 O O . SER A 1 101 ? -6.918 5.185 11.266 1.00 92.38 101 SER A O 1
ATOM 757 N N . ARG A 1 102 ? -7.039 7.139 12.352 1.00 88.75 102 ARG A N 1
ATOM 758 C CA . ARG A 1 102 ? -6.293 6.673 13.541 1.00 88.75 102 ARG A CA 1
ATOM 759 C C . ARG A 1 102 ? -6.937 5.472 14.245 1.00 88.75 102 ARG A C 1
ATOM 761 O O . ARG A 1 102 ? -6.262 4.808 15.017 1.00 88.75 102 ARG A O 1
ATOM 768 N N . LEU A 1 103 ? -8.217 5.205 13.990 1.00 87.81 103 LEU A N 1
ATOM 769 C CA . LEU A 1 103 ? -8.948 4.052 14.518 1.00 87.81 103 LEU A CA 1
ATOM 770 C C . LEU A 1 103 ? -8.885 2.825 13.589 1.00 87.81 103 LEU A C 1
ATOM 772 O O . LEU A 1 103 ? -9.671 1.901 13.759 1.00 87.81 103 LEU A O 1
ATOM 776 N N . ALA A 1 104 ? -7.983 2.815 12.600 1.00 87.62 104 ALA A N 1
ATOM 777 C CA . ALA A 1 104 ? -7.843 1.758 11.591 1.00 87.62 104 ALA A CA 1
ATOM 778 C C . ALA A 1 104 ? -9.057 1.585 10.655 1.00 87.62 104 ALA A C 1
ATOM 780 O O . ALA A 1 104 ? -9.169 0.571 9.968 1.00 87.62 104 ALA A O 1
ATOM 781 N N . GLU A 1 105 ? -9.954 2.569 10.599 1.00 93.25 105 GLU A N 1
ATOM 782 C CA . GLU A 1 105 ? -11.170 2.526 9.779 1.00 93.25 105 GLU A CA 1
ATOM 783 C C . GLU A 1 105 ? -10.998 3.314 8.469 1.00 93.25 105 GLU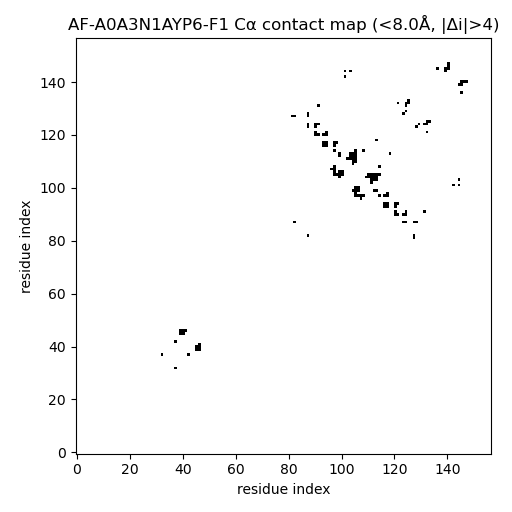 A C 1
ATOM 785 O O . GLU A 1 105 ? -10.374 4.379 8.437 1.00 93.25 105 GLU A O 1
ATOM 790 N N . CYS A 1 106 ? -11.591 2.833 7.380 1.00 95.31 106 CYS A N 1
ATOM 791 C CA . CYS A 1 106 ? -11.704 3.603 6.147 1.00 95.31 106 CYS A CA 1
ATOM 792 C C . CYS A 1 106 ? -12.985 4.445 6.176 1.00 95.31 106 CYS A C 1
ATOM 794 O O . CYS A 1 106 ? -14.078 3.888 6.175 1.00 95.31 106 CYS A O 1
ATOM 796 N N . ARG A 1 107 ? -12.868 5.778 6.136 1.00 92.69 107 ARG A N 1
ATOM 797 C CA . ARG A 1 107 ? -14.029 6.694 6.163 1.00 92.69 107 ARG A CA 1
ATOM 798 C C . ARG A 1 107 ? -14.891 6.654 4.900 1.00 92.69 107 ARG A C 1
ATOM 800 O O . ARG A 1 107 ? -16.059 7.007 4.964 1.00 92.69 107 ARG A O 1
ATOM 807 N N . VAL A 1 108 ? -14.317 6.245 3.770 1.00 94.94 108 VAL A N 1
ATOM 808 C CA . VAL A 1 108 ? -15.018 6.187 2.478 1.00 94.94 108 VAL A CA 1
ATOM 809 C C . VAL A 1 108 ? -15.849 4.912 2.357 1.00 94.94 108 VAL A C 1
ATOM 811 O O . VAL A 1 108 ? -16.967 4.946 1.858 1.00 94.94 108 VAL A O 1
ATOM 814 N N . CYS A 1 109 ? -15.315 3.784 2.831 1.00 94.56 109 CYS A N 1
ATOM 815 C CA . CYS A 1 109 ? -16.012 2.496 2.793 1.00 94.56 109 CYS A CA 1
ATOM 816 C C . CYS A 1 109 ? -16.798 2.179 4.073 1.00 94.56 109 CYS A C 1
ATOM 818 O O . CYS A 1 109 ? -17.549 1.212 4.070 1.00 94.56 109 CYS A O 1
ATOM 820 N N . ASP A 1 110 ? -16.585 2.940 5.149 1.00 92.25 110 ASP A N 1
ATOM 821 C CA . ASP A 1 110 ? -17.136 2.707 6.492 1.00 92.25 110 ASP A CA 1
ATOM 822 C C . ASP A 1 110 ? -16.830 1.300 7.047 1.00 92.25 110 ASP A C 1
ATOM 824 O O . ASP A 1 110 ? -17.679 0.598 7.591 1.00 92.25 110 ASP A O 1
ATOM 828 N N . VAL A 1 111 ? -15.581 0.853 6.869 1.00 90.00 111 VAL A N 1
ATOM 829 C CA . VAL A 1 111 ? -15.102 -0.462 7.332 1.00 90.00 111 VAL A CA 1
ATOM 830 C C . VAL A 1 111 ? -14.010 -0.272 8.378 1.00 90.00 111 VAL A C 1
ATOM 832 O O . VAL A 1 111 ? -13.055 0.469 8.142 1.00 90.00 111 VAL A O 1
ATOM 835 N N . ALA A 1 112 ? -14.104 -0.991 9.501 1.00 87.38 112 ALA A N 1
ATOM 836 C CA . ALA A 1 112 ? -13.123 -1.002 10.595 1.00 87.38 112 ALA A CA 1
ATOM 837 C C . ALA A 1 112 ? -11.876 -1.862 10.283 1.00 87.38 112 ALA A C 1
ATOM 839 O O . ALA A 1 112 ? -11.464 -2.706 11.077 1.00 87.38 112 ALA A O 1
ATOM 840 N N . ALA A 1 113 ? -11.324 -1.695 9.083 1.00 87.50 113 ALA A N 1
ATOM 841 C CA . ALA A 1 113 ? -10.102 -2.333 8.614 1.00 87.50 113 ALA A CA 1
ATOM 842 C C . ALA A 1 113 ? -9.550 -1.571 7.400 1.00 87.50 113 ALA A C 1
ATOM 844 O O . ALA A 1 113 ? -10.214 -0.707 6.816 1.00 87.50 113 ALA A O 1
ATOM 845 N N . PHE A 1 114 ? -8.354 -1.952 6.947 1.00 91.75 11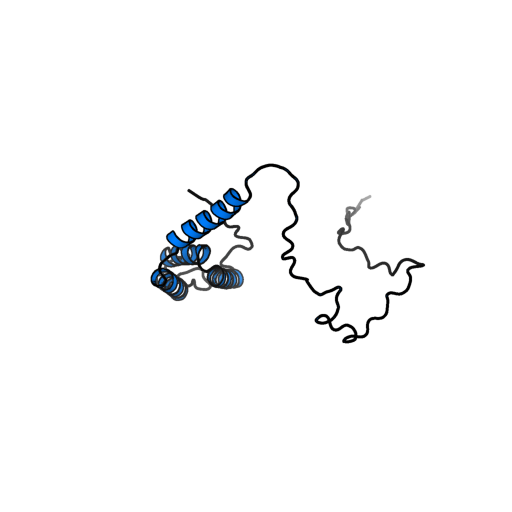4 PHE A N 1
ATOM 846 C CA . PHE A 1 114 ? -7.860 -1.519 5.644 1.00 91.75 114 PHE A CA 1
ATOM 847 C C . PHE A 1 114 ? -8.753 -2.084 4.544 1.00 91.75 114 PHE A C 1
ATOM 849 O O . PHE A 1 114 ? -8.813 -3.292 4.321 1.00 91.75 114 PHE A O 1
ATOM 856 N N . CYS A 1 115 ? -9.469 -1.196 3.862 1.00 94.75 115 CYS A N 1
ATOM 857 C CA . CYS A 1 115 ? -10.401 -1.614 2.830 1.00 94.75 115 CYS A CA 1
ATOM 858 C C . CYS A 1 115 ? -9.665 -2.224 1.612 1.00 94.75 115 CYS A C 1
ATOM 860 O O . CYS A 1 115 ? -8.501 -1.891 1.349 1.00 94.75 115 CYS A O 1
ATOM 862 N N . PRO A 1 116 ? -10.327 -3.098 0.829 1.00 94.94 116 PRO A N 1
ATOM 863 C CA . PRO A 1 116 ? -9.732 -3.699 -0.367 1.00 94.94 116 PRO A CA 1
ATOM 864 C C . PRO A 1 116 ? -9.190 -2.685 -1.394 1.00 94.94 116 PRO A C 1
ATOM 866 O O . PRO A 1 116 ? -8.092 -2.906 -1.904 1.00 94.94 116 PRO A O 1
ATOM 869 N N . PRO A 1 117 ? -9.865 -1.548 -1.679 1.00 96.50 117 PRO A N 1
ATOM 870 C CA . PRO A 1 117 ? -9.310 -0.519 -2.562 1.00 96.50 117 PRO A CA 1
ATOM 871 C C . PRO A 1 117 ? -7.943 -0.007 -2.097 1.00 96.50 117 PRO A C 1
ATOM 873 O O . PRO A 1 117 ? -7.010 0.083 -2.893 1.00 96.50 117 PRO A O 1
ATOM 876 N N . PHE A 1 118 ? -7.805 0.264 -0.797 1.00 96.12 118 PHE A N 1
ATOM 877 C CA . PHE A 1 118 ? -6.562 0.749 -0.208 1.00 96.12 118 PHE A CA 1
ATOM 878 C C . PHE A 1 118 ? -5.435 -0.282 -0.305 1.00 96.12 118 PHE A C 1
ATOM 880 O O . PHE A 1 118 ? -4.335 0.044 -0.745 1.00 96.12 118 PHE A O 1
ATOM 887 N N . THR A 1 119 ? -5.702 -1.528 0.092 1.00 94.81 119 THR A N 1
ATOM 888 C CA . THR A 1 119 ? -4.687 -2.595 0.104 1.00 94.81 119 THR A CA 1
ATOM 889 C C . THR A 1 119 ? -4.226 -2.955 -1.307 1.00 94.81 119 THR A C 1
ATOM 891 O O . THR A 1 119 ? -3.021 -3.049 -1.543 1.00 94.81 119 THR A O 1
ATOM 894 N N . ASN A 1 120 ? -5.151 -3.038 -2.269 1.00 95.62 120 ASN A N 1
ATOM 895 C CA . ASN A 1 120 ? -4.825 -3.260 -3.678 1.00 95.62 120 ASN A CA 1
ATOM 896 C C . ASN A 1 120 ? -3.978 -2.119 -4.250 1.00 95.62 120 ASN A C 1
ATOM 898 O O . ASN A 1 120 ? -2.958 -2.358 -4.896 1.00 95.62 120 ASN A O 1
ATOM 902 N N . ALA A 1 121 ? -4.369 -0.869 -3.995 1.00 96.75 121 ALA A N 1
ATOM 903 C CA . ALA A 1 121 ? -3.623 0.283 -4.477 1.00 96.75 121 ALA A CA 1
ATOM 904 C C . ALA A 1 121 ? -2.228 0.372 -3.833 1.00 96.75 121 ALA A C 1
ATOM 906 O O . ALA A 1 121 ? -1.251 0.663 -4.523 1.00 96.75 121 ALA A O 1
ATOM 907 N N . LEU A 1 122 ? -2.099 0.046 -2.542 1.00 95.88 122 LEU A N 1
ATOM 908 C CA . LEU A 1 122 ? -0.803 -0.029 -1.871 1.00 95.88 122 LEU A CA 1
ATOM 909 C C . LEU A 1 122 ? 0.092 -1.119 -2.479 1.00 95.88 122 LEU A C 1
ATOM 911 O O . LEU A 1 122 ? 1.264 -0.845 -2.721 1.00 95.88 122 LEU A O 1
ATOM 915 N N . ALA A 1 123 ? -0.452 -2.294 -2.814 1.00 95.00 123 ALA A N 1
ATOM 916 C CA . ALA A 1 123 ? 0.294 -3.364 -3.482 1.00 95.00 123 ALA A CA 1
ATOM 917 C C . ALA A 1 123 ? 0.806 -2.953 -4.878 1.00 95.00 123 ALA A C 1
ATOM 919 O O . ALA A 1 123 ? 1.935 -3.275 -5.255 1.00 95.00 123 ALA A O 1
ATOM 920 N N . VAL A 1 124 ? 0.015 -2.181 -5.637 1.00 94.75 124 VAL A N 1
ATOM 921 C CA . VAL A 1 124 ? 0.464 -1.596 -6.914 1.00 94.75 124 VAL A CA 1
ATOM 922 C C . VAL A 1 124 ? 1.625 -0.625 -6.686 1.00 94.75 124 VAL A C 1
ATOM 924 O O . VAL A 1 124 ? 2.636 -0.697 -7.389 1.00 94.75 124 VAL A O 1
ATOM 927 N N . LEU A 1 125 ? 1.523 0.259 -5.688 1.00 95.31 125 LEU A N 1
ATOM 928 C CA . LEU A 1 125 ? 2.612 1.180 -5.351 1.00 95.31 125 LEU A CA 1
ATOM 929 C C . LEU A 1 125 ? 3.853 0.439 -4.846 1.00 95.31 125 LEU A C 1
ATOM 931 O O . LEU A 1 125 ? 4.966 0.847 -5.154 1.00 95.31 125 LEU A O 1
ATOM 935 N N . ASP A 1 126 ? 3.701 -0.658 -4.114 1.00 93.88 126 ASP A N 1
ATOM 936 C CA . ASP A 1 126 ? 4.838 -1.457 -3.664 1.00 93.88 126 ASP A CA 1
ATOM 937 C C . ASP A 1 126 ? 5.645 -2.048 -4.799 1.00 93.88 126 ASP A C 1
ATOM 939 O O . ASP A 1 126 ? 6.860 -2.152 -4.671 1.00 93.88 126 ASP A O 1
ATOM 943 N N . ARG A 1 127 ? 4.989 -2.419 -5.896 1.00 92.19 127 ARG A N 1
ATOM 944 C CA . ARG A 1 127 ? 5.659 -2.999 -7.055 1.00 92.19 127 ARG A CA 1
ATOM 945 C C . ARG A 1 127 ? 6.304 -1.936 -7.951 1.00 92.19 127 ARG A C 1
ATOM 947 O O . ARG A 1 127 ? 7.319 -2.219 -8.575 1.00 92.19 127 ARG A O 1
ATOM 954 N N . TRP A 1 128 ? 5.744 -0.723 -8.009 1.00 92.00 128 TRP A N 1
ATOM 955 C CA . TRP A 1 128 ? 6.078 0.244 -9.069 1.00 92.00 128 TRP A CA 1
ATOM 956 C C . TRP A 1 128 ? 6.425 1.673 -8.604 1.00 92.00 128 TRP A C 1
ATOM 958 O O . TRP A 1 128 ? 7.032 2.427 -9.363 1.00 92.00 128 TRP A O 1
ATOM 968 N N . ASP A 1 129 ? 6.079 2.064 -7.374 1.00 92.50 129 ASP A N 1
ATOM 969 C CA . ASP A 1 129 ? 6.403 3.360 -6.750 1.00 92.50 129 ASP A CA 1
ATOM 970 C C . ASP A 1 129 ? 6.771 3.168 -5.266 1.00 92.50 129 ASP A C 1
ATOM 972 O O . ASP A 1 129 ? 6.070 3.591 -4.334 1.00 92.50 129 ASP A O 1
ATOM 976 N N . HIS A 1 130 ? 7.923 2.529 -5.040 1.00 92.69 130 HIS A N 1
ATOM 977 C CA . HIS A 1 130 ? 8.428 2.225 -3.698 1.00 92.69 130 HIS A CA 1
ATOM 978 C C . HIS A 1 130 ? 8.548 3.469 -2.806 1.00 92.69 130 HIS A C 1
ATOM 980 O O . HIS A 1 130 ? 8.416 3.383 -1.584 1.00 92.69 130 HIS A O 1
ATOM 986 N N . GLY A 1 131 ? 8.811 4.640 -3.398 1.00 94.94 131 GLY A N 1
ATOM 987 C CA . GLY A 1 131 ? 8.925 5.900 -2.670 1.00 94.94 131 GLY A CA 1
ATOM 988 C C . GLY A 1 131 ? 7.593 6.327 -2.057 1.00 94.94 131 GLY A C 1
ATOM 989 O O . GLY A 1 131 ? 7.543 6.704 -0.883 1.00 94.94 131 GLY A O 1
ATOM 990 N N . LYS A 1 132 ? 6.498 6.252 -2.824 1.00 94.94 132 LYS A N 1
ATOM 991 C CA . LYS A 1 132 ? 5.153 6.531 -2.307 1.00 94.94 132 LYS A CA 1
ATOM 992 C C . LYS A 1 132 ? 4.709 5.457 -1.313 1.00 94.94 132 LYS A C 1
ATOM 994 O O . LYS A 1 132 ? 4.267 5.834 -0.230 1.00 94.94 132 LYS A O 1
ATOM 999 N N . ALA A 1 133 ? 4.899 4.173 -1.620 1.00 96.06 133 ALA A N 1
ATOM 1000 C CA . ALA A 1 133 ? 4.532 3.074 -0.723 1.00 96.06 133 ALA A CA 1
ATOM 1001 C C . ALA A 1 133 ? 5.236 3.176 0.642 1.00 96.06 133 ALA A C 1
ATOM 1003 O O . ALA A 1 133 ? 4.594 3.089 1.689 1.00 96.06 133 ALA A O 1
ATOM 1004 N N . ARG A 1 134 ? 6.543 3.479 0.650 1.00 95.50 134 ARG A N 1
ATOM 1005 C CA . ARG A 1 134 ? 7.315 3.686 1.886 1.00 95.50 134 ARG A CA 1
ATOM 1006 C C . ARG A 1 134 ? 6.756 4.824 2.731 1.00 95.50 134 ARG A C 1
ATOM 1008 O O . ARG A 1 134 ? 6.636 4.673 3.941 1.00 95.50 134 ARG A O 1
ATOM 1015 N N . ARG A 1 135 ? 6.411 5.957 2.113 1.00 96.12 135 ARG A N 1
ATOM 1016 C CA . ARG A 1 135 ? 5.819 7.094 2.836 1.00 96.12 135 ARG A CA 1
ATOM 1017 C C . ARG A 1 135 ? 4.474 6.729 3.451 1.00 96.12 135 ARG A C 1
ATOM 1019 O O . ARG A 1 135 ? 4.233 7.077 4.598 1.00 96.12 135 ARG A O 1
ATOM 1026 N N . VAL A 1 136 ? 3.627 6.016 2.710 1.00 95.12 136 VAL A N 1
ATOM 1027 C CA . VAL A 1 136 ? 2.319 5.562 3.204 1.00 95.12 136 VAL A CA 1
ATOM 1028 C C . VAL A 1 136 ? 2.506 4.636 4.401 1.00 95.12 136 VAL A C 1
ATOM 1030 O O . VAL A 1 136 ? 1.932 4.897 5.453 1.00 95.12 136 VAL A O 1
ATOM 1033 N N . ARG A 1 137 ? 3.390 3.635 4.301 1.00 93.94 137 ARG A N 1
ATOM 1034 C CA . ARG A 1 137 ? 3.737 2.773 5.441 1.00 93.94 137 ARG A CA 1
ATOM 1035 C C . ARG A 1 137 ? 4.260 3.549 6.635 1.00 93.94 137 ARG A C 1
ATOM 1037 O O . ARG A 1 137 ? 3.819 3.283 7.740 1.00 93.94 137 ARG A O 1
ATOM 1044 N N . ALA A 1 138 ? 5.152 4.513 6.423 1.00 93.69 138 ALA A N 1
ATOM 1045 C CA . ALA A 1 138 ? 5.683 5.330 7.508 1.00 93.69 138 ALA A CA 1
ATOM 1046 C C . ALA A 1 138 ? 4.569 6.102 8.234 1.00 93.69 138 ALA A C 1
ATOM 1048 O O . ALA A 1 138 ? 4.587 6.196 9.457 1.00 93.69 138 ALA A O 1
ATOM 1049 N N . VAL A 1 139 ? 3.568 6.607 7.501 1.00 93.56 139 VAL A N 1
ATOM 1050 C CA . VAL A 1 139 ? 2.388 7.238 8.113 1.00 93.56 139 VAL A CA 1
ATOM 1051 C C . VAL A 1 139 ? 1.582 6.227 8.929 1.00 93.56 139 VAL A C 1
ATOM 1053 O O . VAL A 1 139 ? 1.197 6.532 10.055 1.00 93.56 139 VAL A O 1
ATOM 1056 N N . LEU A 1 140 ? 1.350 5.024 8.399 1.00 93.31 140 LEU A N 1
ATOM 1057 C CA . LEU A 1 140 ? 0.610 3.981 9.115 1.00 93.31 140 LEU A CA 1
ATOM 1058 C C . LEU A 1 140 ? 1.363 3.488 10.360 1.00 93.31 140 LEU A C 1
ATOM 1060 O O . LEU A 1 140 ? 0.747 3.309 11.404 1.00 93.31 140 LEU A O 1
ATOM 1064 N N . GLN A 1 141 ? 2.684 3.325 10.276 1.00 91.94 141 GLN A N 1
ATOM 1065 C CA . GLN A 1 141 ? 3.556 2.987 11.406 1.00 91.94 141 GLN A CA 1
ATOM 1066 C C . GLN A 1 141 ? 3.505 4.075 12.477 1.00 91.94 141 GLN A C 1
ATOM 1068 O O . GLN A 1 141 ? 3.267 3.781 13.643 1.00 91.94 141 GLN A O 1
ATOM 1073 N N . TYR A 1 142 ? 3.634 5.345 12.082 1.00 91.12 142 TYR A N 1
ATOM 1074 C CA . TYR A 1 142 ? 3.510 6.474 13.005 1.00 91.12 142 TYR A CA 1
ATOM 1075 C C . TYR A 1 142 ? 2.139 6.516 13.698 1.00 91.12 142 TYR A C 1
ATOM 1077 O O . TYR A 1 142 ? 2.037 6.907 14.858 1.00 91.12 142 TYR A O 1
ATOM 1085 N N . ALA A 1 143 ? 1.082 6.089 13.006 1.00 90.06 143 ALA A N 1
ATOM 1086 C CA . ALA A 1 143 ? -0.259 5.973 13.569 1.00 90.06 143 ALA A CA 1
ATOM 1087 C C . ALA A 1 143 ? -0.480 4.699 14.413 1.00 90.06 143 ALA A C 1
ATOM 1089 O O . ALA A 1 143 ? -1.570 4.531 14.953 1.00 90.06 143 ALA A O 1
ATOM 1090 N N . GLY A 1 144 ? 0.509 3.804 14.524 1.00 91.19 144 GLY A N 1
ATOM 1091 C CA . GLY A 1 144 ? 0.383 2.515 15.215 1.00 91.19 144 GLY A CA 1
ATOM 1092 C C . GLY A 1 144 ? -0.493 1.493 14.482 1.00 91.19 144 GLY A C 1
ATOM 1093 O O . GLY A 1 144 ? -0.924 0.511 15.077 1.00 91.19 144 GLY A O 1
ATOM 1094 N N . LEU A 1 145 ? -0.782 1.727 13.199 1.00 89.44 145 LEU A N 1
ATOM 1095 C CA . LEU A 1 145 ? -1.671 0.904 12.373 1.00 89.44 145 LEU A CA 1
ATOM 1096 C C . LEU A 1 145 ? -0.928 -0.165 11.571 1.00 89.44 145 LEU A C 1
ATOM 1098 O O . LEU A 1 145 ? -1.557 -1.050 10.997 1.00 89.44 145 LEU A O 1
ATOM 1102 N N . TRP A 1 146 ? 0.397 -0.069 11.482 1.00 85.19 146 TRP A N 1
ATOM 1103 C CA . TRP A 1 146 ? 1.220 -1.008 10.729 1.00 85.19 146 TRP A CA 1
ATOM 1104 C C . TRP A 1 146 ? 2.285 -1.617 11.639 1.00 85.19 146 TRP A C 1
ATOM 1106 O O . TRP A 1 146 ? 2.950 -0.861 12.348 1.00 85.19 146 TRP A O 1
ATOM 1116 N N . PRO A 1 147 ? 2.474 -2.949 11.624 1.00 67.88 147 PRO A N 1
ATOM 1117 C CA . PRO A 1 147 ? 3.454 -3.599 12.481 1.00 67.88 147 PRO A CA 1
ATOM 1118 C C . PRO A 1 147 ? 4.882 -3.180 12.111 1.00 67.88 147 PRO A C 1
ATOM 1120 O O . PRO A 1 147 ? 5.247 -3.089 10.930 1.00 67.88 147 PRO A O 1
ATOM 1123 N N . ASP A 1 148 ? 5.703 -2.950 13.133 1.00 58.25 148 ASP A N 1
ATOM 1124 C CA . ASP A 1 148 ? 7.131 -2.701 12.969 1.00 58.25 148 ASP A CA 1
ATOM 1125 C C . ASP A 1 148 ? 7.792 -3.966 12.403 1.00 58.25 148 ASP A C 1
ATOM 1127 O O . ASP A 1 148 ? 7.910 -4.982 13.083 1.00 58.25 148 ASP A O 1
ATOM 1131 N N . GLY A 1 149 ? 8.191 -3.916 11.127 1.00 57.88 149 GLY A N 1
ATOM 1132 C CA . GLY A 1 149 ? 8.928 -5.002 10.474 1.00 57.88 149 GLY A CA 1
ATOM 1133 C C . GLY A 1 149 ? 8.144 -5.882 9.497 1.00 57.88 149 GLY A C 1
ATOM 1134 O O . GLY A 1 149 ? 8.529 -7.031 9.320 1.00 57.88 149 GLY A O 1
ATOM 1135 N N . TYR A 1 150 ? 7.092 -5.380 8.834 1.00 52.47 150 TYR A N 1
ATOM 1136 C CA . TYR A 1 150 ? 6.462 -6.093 7.707 1.00 52.47 150 TYR A CA 1
ATOM 1137 C C . TYR A 1 150 ? 7.492 -6.346 6.588 1.00 52.47 150 TYR A C 1
ATOM 1139 O O . TYR A 1 150 ? 7.793 -5.460 5.783 1.00 52.47 150 TYR A O 1
ATOM 1147 N N . VAL A 1 151 ? 8.082 -7.542 6.594 1.00 51.50 151 VAL A N 1
ATOM 1148 C CA . VAL A 1 151 ? 8.920 -8.076 5.522 1.00 51.50 151 VAL A CA 1
ATOM 1149 C C . VAL A 1 151 ? 7.965 -8.499 4.423 1.00 51.50 151 VAL A C 1
ATOM 1151 O O . VAL A 1 151 ? 7.033 -9.242 4.690 1.00 51.50 151 VAL A O 1
ATOM 1154 N N . HIS A 1 152 ? 8.174 -8.005 3.206 1.00 51.66 152 HIS A N 1
ATOM 1155 C CA . HIS A 1 152 ? 7.475 -8.528 2.041 1.00 51.66 152 HIS A CA 1
ATOM 1156 C C . HIS A 1 152 ? 7.874 -9.987 1.857 1.00 51.66 152 HIS A C 1
ATOM 1158 O O . HIS A 1 152 ? 8.955 -10.279 1.348 1.00 51.66 152 HIS A O 1
ATOM 1164 N N . ASP A 1 153 ? 7.024 -10.902 2.296 1.00 41.72 153 ASP A N 1
ATOM 1165 C CA . ASP A 1 153 ? 7.025 -12.284 1.861 1.00 41.72 153 ASP A CA 1
ATOM 1166 C C . ASP A 1 153 ? 6.700 -12.281 0.363 1.00 41.72 153 ASP A C 1
ATOM 1168 O O . ASP A 1 153 ? 5.551 -12.267 -0.071 1.00 41.72 153 ASP A O 1
ATOM 1172 N N . GLY A 1 154 ? 7.772 -12.179 -0.429 1.00 42.22 154 GLY A N 1
ATOM 1173 C CA . GLY A 1 154 ? 7.766 -12.285 -1.878 1.00 42.22 154 GLY A CA 1
ATOM 1174 C C . GLY A 1 154 ? 7.225 -13.645 -2.282 1.00 42.22 154 GLY A C 1
ATOM 1175 O O . GLY A 1 154 ? 7.966 -14.619 -2.375 1.00 42.22 154 GLY A O 1
ATOM 1176 N N . ARG A 1 155 ? 5.912 -13.708 -2.479 1.00 37.91 155 ARG A N 1
ATOM 1177 C CA . ARG A 1 155 ? 5.251 -14.820 -3.141 1.00 37.91 155 ARG A CA 1
ATOM 1178 C C . ARG A 1 155 ? 5.155 -14.459 -4.620 1.00 37.91 155 ARG A C 1
ATOM 1180 O O . ARG A 1 155 ? 4.244 -13.744 -5.035 1.00 37.91 155 ARG A O 1
ATOM 1187 N N . ASP A 1 156 ? 6.182 -14.864 -5.358 1.00 42.56 156 ASP A N 1
ATOM 1188 C CA . ASP A 1 156 ? 6.082 -15.107 -6.793 1.00 42.56 156 ASP A CA 1
ATOM 1189 C C . ASP A 1 156 ? 5.247 -16.382 -6.977 1.00 42.56 156 ASP A C 1
ATOM 1191 O O . ASP A 1 156 ? 5.652 -17.448 -6.515 1.00 42.56 156 ASP A O 1
ATOM 1195 N N . ASP A 1 157 ? 4.082 -16.246 -7.610 1.00 38.47 157 ASP A N 1
ATOM 1196 C CA . ASP A 1 157 ? 3.322 -17.318 -8.264 1.00 38.47 157 ASP A CA 1
ATOM 1197 C C . ASP A 1 157 ? 3.019 -16.858 -9.703 1.00 38.47 157 ASP A C 1
ATOM 1199 O O . ASP A 1 157 ? 2.665 -15.662 -9.878 1.00 38.47 157 ASP A O 1
#

Mean predicted aligned error: 19.88 Å